Protein AF-A0A529FF41-F1 (afdb_monomer)

pLDDT: mean 91.75, std 8.98, range [59.62, 98.19]

Mean predicted aligned error: 5.89 Å

Nearest PDB structures (foldseek):
  3gsi-assembly1_A  TM=8.296E-01  e=3.561E-06  Arthrobacter globiformis
  1pj6-assembly1_A  TM=8.056E-01  e=3.150E-06  Arthrobacter globiformis
  1y56-assembly1_B  TM=7.761E-01  e=1.606E-06  Pyrococcus horikoshii OT3
  7cyx-assembly1_B  TM=6.910E-01  e=5.468E-06  Bacillus cereus ATCC 14579
  7fgp-assembly1_A  TM=7.193E-01  e=1.091E-02  Aureimonas altamirensis DSM 21988

Structure (mmCIF, N/CA/C/O backbone):
data_AF-A0A529FF41-F1
#
_entry.id   AF-A0A529FF41-F1
#
loop_
_atom_site.group_PDB
_atom_site.id
_atom_site.type_symbol
_atom_site.label_atom_id
_atom_site.label_alt_id
_atom_site.label_comp_id
_atom_site.label_asym_id
_atom_site.label_entity_id
_atom_site.label_seq_id
_atom_site.pdbx_PDB_ins_code
_atom_site.Cartn_x
_atom_site.Cartn_y
_atom_site.Cartn_z
_atom_site.occupancy
_atom_site.B_iso_or_equiv
_atom_site.auth_seq_id
_atom_site.auth_comp_id
_atom_site.auth_asym_id
_atom_site.auth_atom_id
_atom_site.pdbx_PDB_model_num
ATOM 1 N N . ASP A 1 1 ? -2.356 -19.893 2.407 1.00 62.06 1 ASP A N 1
ATOM 2 C CA . ASP A 1 1 ? -2.259 -19.294 1.068 1.00 62.06 1 ASP A CA 1
ATOM 3 C C . ASP A 1 1 ? -3.601 -18.647 0.752 1.00 62.06 1 ASP A C 1
ATOM 5 O O . ASP A 1 1 ? -4.618 -19.239 1.092 1.00 62.06 1 ASP A O 1
ATOM 9 N N . MET A 1 2 ? -3.623 -17.411 0.253 1.00 59.62 2 MET A N 1
ATOM 10 C CA . MET A 1 2 ? -4.853 -16.603 0.112 1.00 59.62 2 MET A CA 1
ATOM 11 C C . MET A 1 2 ? -5.636 -16.901 -1.176 1.00 59.62 2 MET A C 1
ATOM 13 O O . MET A 1 2 ? -6.644 -16.241 -1.429 1.00 59.62 2 MET A O 1
ATOM 17 N N . ASP A 1 3 ? -5.158 -17.861 -1.978 1.00 62.41 3 ASP A N 1
ATOM 18 C CA . ASP A 1 3 ? -5.726 -18.238 -3.281 1.00 62.41 3 ASP A CA 1
ATOM 19 C C . ASP A 1 3 ? -6.005 -17.003 -4.158 1.00 62.41 3 ASP A C 1
ATOM 21 O O . ASP A 1 3 ? -7.070 -16.827 -4.754 1.00 62.41 3 ASP A O 1
ATOM 25 N N . LEU A 1 4 ? -5.049 -16.067 -4.152 1.00 62.50 4 LEU A N 1
ATOM 26 C CA . LEU A 1 4 ? -5.091 -14.904 -5.027 1.00 62.50 4 LEU A CA 1
ATOM 27 C C . LEU A 1 4 ? -4.879 -15.419 -6.458 1.00 62.50 4 LEU A C 1
ATOM 29 O O . LEU A 1 4 ? -3.889 -16.112 -6.701 1.00 62.50 4 LEU A O 1
ATOM 33 N N . PRO A 1 5 ? -5.781 -15.128 -7.410 1.00 59.81 5 PRO A N 1
ATOM 34 C CA . PRO A 1 5 ? -5.636 -15.647 -8.763 1.00 59.81 5 PRO A CA 1
ATOM 35 C C . PRO A 1 5 ? -4.371 -15.118 -9.449 1.00 59.81 5 PRO A C 1
ATOM 37 O O . PRO A 1 5 ? -3.743 -14.156 -9.005 1.00 59.81 5 PRO A O 1
ATOM 40 N N . LYS A 1 6 ? -4.062 -15.691 -10.622 1.00 60.09 6 LYS A N 1
ATOM 41 C CA . LYS A 1 6 ? -2.996 -15.268 -11.561 1.00 60.09 6 LYS A CA 1
ATOM 42 C C . LYS A 1 6 ? -3.063 -13.796 -12.024 1.00 60.09 6 LYS A C 1
ATOM 44 O O . LYS A 1 6 ? -2.294 -13.388 -12.889 1.00 60.09 6 LYS A O 1
ATOM 49 N N . GLU A 1 7 ? -3.998 -13.008 -11.509 1.00 61.50 7 GLU A N 1
ATOM 50 C CA . GLU A 1 7 ? -4.169 -11.589 -11.820 1.00 61.50 7 GLU A CA 1
ATOM 51 C C . GLU A 1 7 ? -3.045 -10.730 -11.234 1.00 61.50 7 GLU A C 1
ATOM 53 O O . GLU A 1 7 ? -2.754 -9.663 -11.777 1.00 61.50 7 GLU A O 1
ATOM 58 N N . THR A 1 8 ? -2.367 -11.212 -10.185 1.00 74.88 8 THR A N 1
ATOM 59 C CA . THR A 1 8 ? -1.113 -10.608 -9.735 1.00 74.88 8 THR A CA 1
ATOM 60 C C . THR A 1 8 ? -0.006 -10.930 -10.734 1.00 74.88 8 THR A C 1
ATOM 62 O O . THR A 1 8 ? 0.380 -12.083 -10.929 1.00 74.88 8 THR A O 1
ATOM 65 N N . ARG A 1 9 ? 0.517 -9.894 -11.382 1.00 84.75 9 ARG A N 1
ATOM 66 C CA . ARG A 1 9 ? 1.625 -9.984 -12.329 1.00 84.75 9 ARG A CA 1
ATOM 67 C C . ARG A 1 9 ? 2.912 -9.576 -11.631 1.00 84.75 9 ARG A C 1
ATOM 69 O O . ARG A 1 9 ? 3.073 -8.419 -11.254 1.00 84.75 9 ARG A O 1
ATOM 76 N N . HIS A 1 10 ? 3.838 -10.522 -11.536 1.00 87.44 10 HIS A N 1
ATOM 77 C CA . HIS A 1 10 ? 5.169 -10.347 -10.948 1.00 87.44 10 HIS A CA 1
ATOM 78 C C . HIS A 1 10 ? 6.233 -10.072 -12.026 1.00 87.44 10 HIS A C 1
ATOM 80 O O . HIS A 1 10 ? 7.297 -10.680 -12.041 1.00 87.44 10 HIS A O 1
ATOM 86 N N . GLN A 1 11 ? 5.916 -9.211 -12.997 1.00 88.75 11 GLN A N 1
ATOM 87 C CA . GLN A 1 11 ? 6.828 -8.873 -14.105 1.00 88.75 11 GLN A CA 1
ATOM 88 C C . GLN A 1 11 ? 7.768 -7.700 -13.768 1.00 88.75 11 GLN A C 1
ATOM 90 O O . GLN A 1 11 ? 8.558 -7.272 -14.615 1.00 88.75 11 GLN A O 1
ATOM 95 N N . GLY A 1 12 ? 7.699 -7.210 -12.527 1.00 91.81 12 GLY A N 1
ATOM 96 C CA . GLY A 1 12 ? 8.456 -6.073 -12.034 1.00 91.81 12 GLY A CA 1
ATOM 97 C C . GLY A 1 12 ? 7.939 -4.722 -12.531 1.00 91.81 12 GLY A C 1
ATOM 98 O O . GLY A 1 12 ? 6.899 -4.623 -13.185 1.00 91.81 12 GLY A O 1
ATOM 99 N N . GLY A 1 13 ? 8.691 -3.673 -12.204 1.00 93.19 13 GLY A N 1
ATOM 100 C CA . GLY A 1 13 ? 8.360 -2.278 -12.476 1.00 93.19 13 GLY A CA 1
ATOM 101 C C . GLY A 1 13 ? 9.531 -1.537 -13.111 1.00 93.19 13 GLY A C 1
ATOM 102 O O . GLY A 1 13 ? 10.681 -1.707 -12.701 1.00 93.19 13 GLY A O 1
ATOM 103 N N . LEU A 1 14 ? 9.237 -0.727 -14.134 1.00 95.12 14 LEU A N 1
ATOM 104 C CA . LEU A 1 14 ? 10.200 0.175 -14.767 1.00 95.12 14 LEU A CA 1
ATOM 105 C C . LEU A 1 14 ? 9.982 1.607 -14.280 1.00 95.12 14 LEU A C 1
ATOM 107 O O . LEU A 1 14 ? 8.913 2.186 -14.471 1.00 95.12 14 LEU A O 1
ATOM 111 N N . TYR A 1 15 ? 11.035 2.202 -13.734 1.00 95.56 15 TYR A N 1
ATOM 112 C CA . TYR A 1 15 ? 11.080 3.611 -13.363 1.00 95.56 15 TYR A CA 1
ATOM 113 C C . TYR A 1 15 ? 11.880 4.364 -14.418 1.00 95.56 15 TYR A C 1
ATOM 115 O O . TYR A 1 15 ? 13.080 4.136 -14.580 1.00 95.56 15 TYR A O 1
ATOM 123 N N . LEU A 1 16 ? 11.206 5.227 -15.174 1.00 97.25 16 LEU A N 1
ATOM 124 C CA . LEU A 1 16 ? 11.768 5.892 -16.347 1.00 97.25 16 LEU A CA 1
ATOM 125 C C . LEU A 1 16 ? 12.213 7.312 -16.008 1.00 97.25 16 LEU A C 1
ATOM 127 O O . LEU A 1 16 ? 11.445 8.090 -15.446 1.00 97.25 16 LEU A O 1
ATOM 131 N N . PHE A 1 17 ? 13.422 7.678 -16.427 1.00 97.81 17 PHE A N 1
ATOM 132 C CA . PHE A 1 17 ? 13.968 9.012 -16.202 1.00 97.81 17 PHE A CA 1
ATOM 133 C C . PHE A 1 17 ? 14.199 9.721 -17.532 1.00 97.81 17 PHE A C 1
ATOM 135 O O . PHE A 1 17 ? 14.788 9.163 -18.461 1.00 97.81 17 PHE A O 1
ATO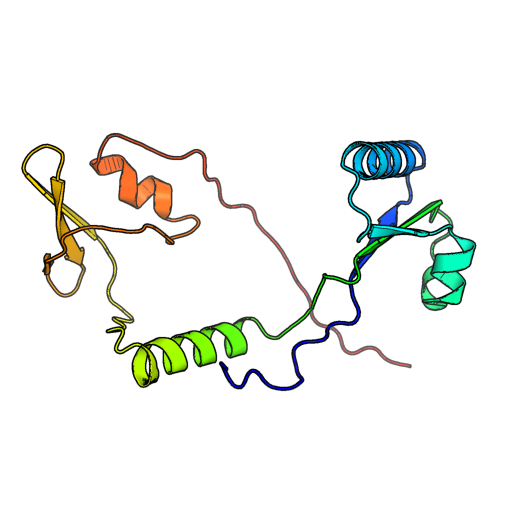M 142 N N . GLN A 1 18 ? 13.748 10.973 -17.618 1.00 97.25 18 GLN A N 1
ATOM 143 C CA . GLN A 1 18 ? 14.051 11.875 -18.737 1.00 97.25 18 GLN A CA 1
ATOM 144 C C . GLN A 1 18 ? 15.073 12.959 -18.363 1.00 97.25 18 GLN A C 1
ATOM 146 O O . GLN A 1 18 ? 15.643 13.606 -19.238 1.00 97.25 18 GLN A O 1
ATOM 151 N N . ASP A 1 19 ? 15.326 13.142 -17.066 1.00 97.44 19 ASP A N 1
ATOM 152 C CA . ASP A 1 19 ? 16.331 14.056 -16.536 1.00 97.44 19 ASP A CA 1
ATOM 153 C C . ASP A 1 19 ? 17.572 13.267 -16.090 1.00 97.44 19 ASP A C 1
ATOM 155 O O . ASP A 1 19 ? 17.485 12.326 -15.294 1.00 97.44 19 ASP A O 1
ATOM 159 N N . ARG A 1 20 ? 18.744 13.639 -16.621 1.00 97.19 20 ARG A N 1
ATOM 160 C CA . ARG A 1 20 ? 20.013 12.947 -16.342 1.00 97.19 20 ARG A CA 1
ATOM 161 C C . ARG A 1 20 ? 20.474 13.140 -14.898 1.00 97.19 20 ARG A C 1
ATOM 163 O O . ARG A 1 20 ? 21.023 12.206 -14.323 1.00 97.19 20 ARG A O 1
ATOM 170 N N . SER A 1 21 ? 20.248 14.313 -14.313 1.00 97.56 21 SER A N 1
ATOM 171 C CA . SER A 1 21 ? 20.635 14.602 -12.931 1.00 97.56 21 SER A CA 1
ATOM 172 C C . SER A 1 21 ? 19.812 13.766 -11.948 1.00 97.56 21 SER A C 1
ATOM 174 O O . SER A 1 21 ? 20.368 13.123 -11.053 1.00 97.56 21 SER A O 1
ATOM 176 N N . GLN A 1 22 ? 18.496 13.681 -12.167 1.00 96.81 22 GLN A N 1
ATOM 177 C CA . GLN A 1 22 ? 17.609 12.834 -11.367 1.00 96.81 22 GLN A CA 1
ATOM 178 C C . GLN A 1 22 ? 17.972 11.355 -11.490 1.00 96.81 22 GLN A C 1
ATOM 180 O O . GLN A 1 22 ? 18.038 10.667 -10.471 1.00 96.81 22 GLN A O 1
ATOM 185 N N . PHE A 1 23 ? 18.244 10.882 -12.711 1.00 97.25 23 PHE A N 1
ATOM 186 C CA . PHE A 1 23 ? 18.678 9.506 -12.947 1.00 97.25 23 PHE A CA 1
ATOM 187 C C . PHE A 1 23 ? 19.956 9.180 -12.167 1.00 97.25 23 PHE A C 1
ATOM 189 O O . PHE A 1 23 ? 19.967 8.244 -11.372 1.00 97.25 23 PHE A O 1
ATOM 196 N N . ASN A 1 24 ? 21.000 10.001 -12.316 1.00 96.00 24 ASN A N 1
ATOM 197 C CA . ASN A 1 24 ? 22.274 9.802 -11.623 1.00 96.00 24 ASN A CA 1
ATOM 198 C C . ASN A 1 24 ? 22.107 9.831 -10.094 1.00 96.00 24 ASN A C 1
ATOM 200 O O . ASN A 1 24 ? 22.716 9.032 -9.388 1.00 96.00 24 ASN A O 1
ATOM 204 N N . THR A 1 25 ? 21.246 10.717 -9.581 1.00 95.50 25 THR A N 1
ATOM 205 C CA . THR A 1 25 ? 20.949 10.811 -8.144 1.00 95.50 25 THR A CA 1
ATOM 206 C C . THR A 1 25 ? 20.307 9.527 -7.612 1.00 95.50 25 THR A C 1
ATOM 208 O O . THR A 1 25 ? 20.690 9.046 -6.545 1.00 95.50 25 THR A O 1
ATOM 211 N N . HIS A 1 26 ? 19.356 8.945 -8.350 1.00 93.56 26 HIS A N 1
ATOM 212 C CA . HIS A 1 26 ? 18.698 7.700 -7.945 1.00 93.56 26 HIS A CA 1
ATOM 213 C C . HIS A 1 26 ? 19.640 6.497 -8.036 1.00 93.56 26 HIS A C 1
ATOM 215 O O . HIS A 1 26 ? 19.665 5.690 -7.108 1.00 93.56 26 HIS A O 1
ATOM 221 N N . VAL A 1 27 ? 20.462 6.412 -9.087 1.00 93.75 27 VAL A N 1
ATOM 222 C CA . VAL A 1 27 ? 21.495 5.370 -9.220 1.00 93.75 27 VAL A CA 1
ATOM 223 C C . VAL A 1 27 ? 22.452 5.409 -8.026 1.00 93.75 27 VAL A C 1
ATOM 225 O O . VAL A 1 27 ? 22.582 4.418 -7.312 1.00 93.75 27 VAL A O 1
ATOM 228 N N . ALA A 1 28 ? 23.010 6.581 -7.714 1.00 92.50 28 ALA A N 1
ATOM 229 C CA . ALA A 1 28 ? 23.904 6.745 -6.568 1.00 92.50 28 ALA A CA 1
ATOM 230 C C . ALA A 1 28 ? 23.212 6.469 -5.218 1.00 92.50 28 ALA A C 1
ATOM 232 O O . ALA A 1 28 ? 23.863 6.132 -4.227 1.00 92.50 28 ALA A O 1
ATOM 233 N N . SER A 1 29 ? 21.891 6.648 -5.124 1.00 89.88 29 SER A N 1
ATOM 234 C CA . SER A 1 29 ? 21.121 6.268 -3.934 1.00 89.88 29 SER A CA 1
ATOM 235 C C . SER A 1 29 ? 21.035 4.751 -3.776 1.00 89.88 29 SER A C 1
ATOM 237 O O . SER A 1 29 ? 21.237 4.245 -2.675 1.00 89.88 29 SER A O 1
ATOM 239 N N . I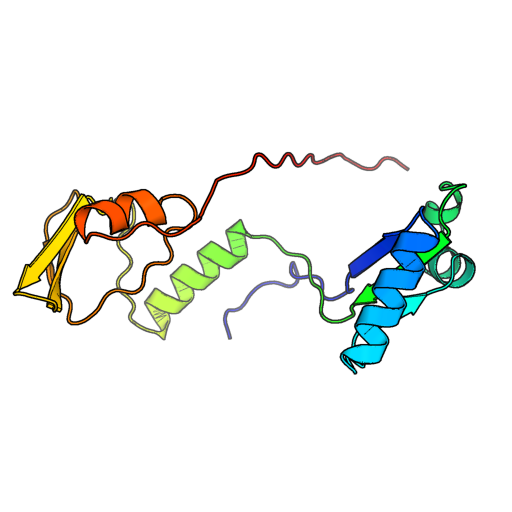LE A 1 30 ? 20.765 4.028 -4.863 1.00 88.12 30 ILE A N 1
ATOM 240 C CA . ILE A 1 30 ? 20.641 2.564 -4.863 1.00 88.12 30 ILE A CA 1
ATOM 241 C C . ILE A 1 30 ? 21.983 1.902 -4.557 1.00 88.12 30 ILE A C 1
ATOM 243 O O . ILE A 1 30 ? 22.044 1.026 -3.694 1.00 88.12 30 ILE A O 1
ATOM 247 N N . GLU A 1 31 ? 23.058 2.366 -5.197 1.00 84.94 31 GLU A N 1
ATOM 248 C CA . GLU A 1 31 ? 24.415 1.854 -4.973 1.00 84.94 31 GLU A CA 1
ATOM 249 C C . GLU A 1 31 ? 24.841 2.013 -3.508 1.00 84.94 31 GLU A C 1
ATOM 251 O O . GLU A 1 31 ? 25.377 1.081 -2.912 1.00 84.94 31 GLU A O 1
ATOM 256 N N . ARG A 1 32 ? 24.525 3.158 -2.882 1.00 84.31 32 ARG A N 1
ATOM 257 C CA . ARG A 1 32 ? 24.802 3.395 -1.454 1.00 84.31 32 ARG A CA 1
ATOM 258 C C . ARG A 1 32 ? 23.986 2.510 -0.519 1.00 84.31 32 ARG A C 1
ATOM 260 O O . ARG A 1 32 ? 24.471 2.167 0.553 1.00 84.31 32 ARG A O 1
ATOM 267 N N . GLN A 1 33 ? 22.749 2.182 -0.885 1.00 77.69 33 GLN A N 1
ATOM 268 C CA . GLN A 1 33 ? 21.874 1.336 -0.069 1.00 77.69 33 GLN A CA 1
ATOM 269 C C . GLN A 1 33 ? 22.184 -0.162 -0.217 1.00 77.69 33 GLN A C 1
ATOM 271 O O . GLN A 1 33 ? 21.630 -0.962 0.532 1.00 77.69 33 GLN A O 1
ATOM 276 N N . GLY A 1 34 ? 23.057 -0.554 -1.157 1.00 64.38 34 GLY A N 1
ATOM 277 C CA . GLY A 1 34 ? 23.428 -1.953 -1.383 1.00 64.38 34 GLY A CA 1
ATOM 278 C C . GLY A 1 34 ? 22.261 -2.825 -1.851 1.00 64.38 34 GLY A C 1
ATOM 279 O O . GLY A 1 34 ? 22.284 -4.042 -1.671 1.00 64.38 34 GLY A O 1
ATOM 280 N N . ASN A 1 35 ? 21.213 -2.217 -2.416 1.00 60.09 35 ASN A N 1
ATOM 281 C CA . ASN A 1 35 ? 19.990 -2.929 -2.757 1.00 60.09 35 ASN A CA 1
ATOM 282 C C . ASN A 1 35 ? 20.173 -3.703 -4.073 1.00 60.09 35 ASN A C 1
ATOM 284 O O . ASN A 1 35 ? 19.789 -3.231 -5.140 1.00 60.09 35 ASN A O 1
ATOM 288 N N . GLY A 1 36 ? 20.754 -4.904 -3.9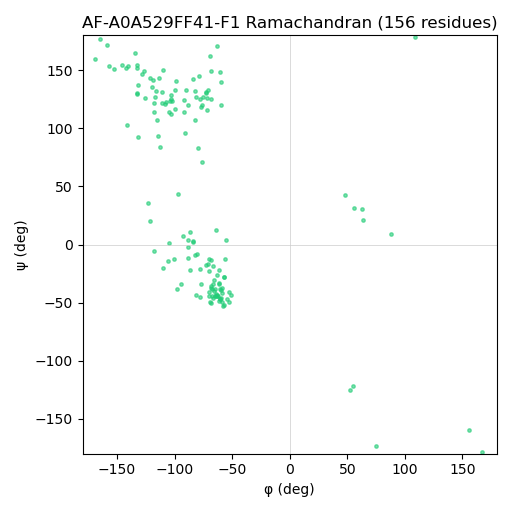93 1.00 60.03 36 GLY A N 1
ATOM 289 C CA . GLY A 1 36 ? 21.016 -5.802 -5.130 1.00 60.03 36 GLY A CA 1
ATOM 290 C C . GLY A 1 36 ? 19.772 -6.340 -5.854 1.00 60.03 36 GLY A C 1
ATOM 291 O O . GLY A 1 36 ? 19.885 -7.278 -6.634 1.00 60.03 36 GLY A O 1
ATOM 292 N N . SER A 1 37 ? 18.589 -5.780 -5.586 1.00 79.94 37 SER A N 1
ATOM 293 C CA . SER A 1 37 ? 17.321 -6.149 -6.221 1.00 79.94 37 SER A CA 1
ATOM 294 C C . SER A 1 37 ? 16.878 -5.192 -7.335 1.00 79.94 37 SER A C 1
ATOM 296 O O . SER A 1 37 ? 15.964 -5.536 -8.086 1.00 79.94 37 SER A O 1
ATOM 298 N N . ILE A 1 38 ? 17.510 -4.015 -7.458 1.00 91.88 38 ILE A N 1
ATOM 299 C CA . ILE A 1 38 ? 17.175 -3.017 -8.483 1.00 91.88 38 ILE A CA 1
ATOM 300 C C . ILE A 1 38 ? 18.279 -2.964 -9.541 1.00 91.88 38 ILE A C 1
ATOM 302 O O . ILE A 1 38 ? 19.430 -2.648 -9.246 1.00 91.88 38 ILE A O 1
ATOM 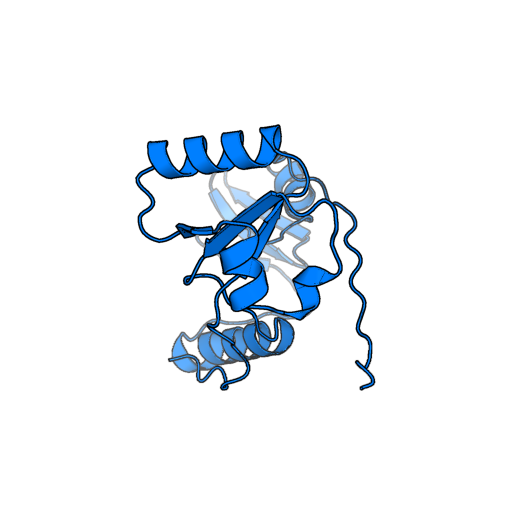306 N N . GLU A 1 39 ? 17.911 -3.230 -10.789 1.00 93.25 39 GLU A N 1
ATOM 307 C CA . GLU A 1 39 ? 18.806 -3.182 -11.942 1.00 93.25 39 GLU A CA 1
ATOM 308 C C . GLU A 1 39 ? 18.803 -1.784 -12.576 1.00 93.25 39 GLU A C 1
ATOM 310 O O . GLU A 1 39 ? 17.748 -1.197 -12.830 1.00 93.25 39 GLU A O 1
ATOM 315 N N . VAL A 1 40 ? 19.990 -1.246 -12.862 1.00 95.38 40 VAL A N 1
ATOM 316 C CA . VAL A 1 40 ? 20.148 0.026 -13.579 1.00 95.38 40 VAL A CA 1
ATOM 317 C C . VAL A 1 40 ? 20.191 -0.246 -15.079 1.00 95.38 40 VAL A C 1
ATOM 319 O O . VAL A 1 40 ? 21.085 -0.928 -15.573 1.00 95.38 40 VAL A O 1
ATOM 322 N N . LEU A 1 41 ? 19.250 0.332 -15.823 1.00 96.75 41 LEU A N 1
ATOM 323 C CA . LEU A 1 41 ? 19.106 0.123 -17.259 1.00 96.75 41 LEU A CA 1
ATOM 324 C C . LEU A 1 41 ? 19.470 1.379 -18.051 1.00 96.75 41 LEU A C 1
ATOM 326 O O . LEU A 1 41 ? 18.976 2.485 -17.805 1.00 96.75 41 LEU A O 1
ATOM 330 N N . SER A 1 42 ? 20.305 1.194 -19.073 1.00 97.31 42 SER A N 1
ATOM 331 C CA . SER A 1 42 ? 20.538 2.221 -20.089 1.00 97.31 42 SER A CA 1
ATOM 332 C C . SER A 1 42 ? 19.289 2.421 -20.956 1.00 97.31 42 SER A C 1
ATOM 334 O O . SER A 1 42 ? 18.424 1.548 -21.041 1.00 97.31 42 SER A O 1
ATOM 336 N N . ARG A 1 43 ? 19.213 3.547 -21.679 1.00 97.25 43 ARG A N 1
ATOM 337 C CA . ARG A 1 43 ? 18.162 3.774 -22.690 1.00 97.25 43 ARG A CA 1
ATOM 338 C C . ARG A 1 43 ? 18.058 2.607 -23.681 1.00 97.25 43 ARG A C 1
ATOM 340 O O . ARG A 1 43 ? 16.954 2.186 -24.006 1.00 97.25 43 ARG A O 1
ATOM 347 N N . GLY A 1 44 ? 19.195 2.096 -24.158 1.00 97.69 44 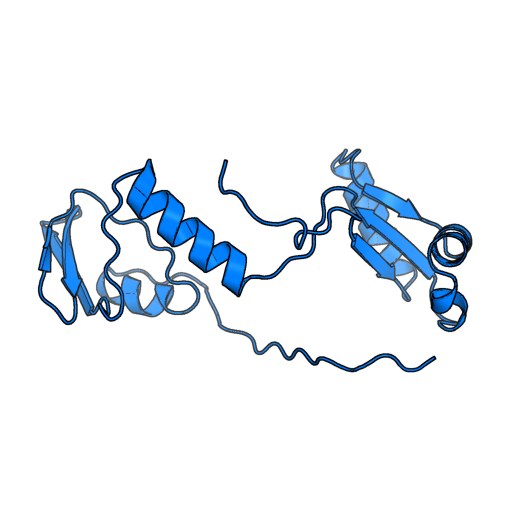GLY A N 1
ATOM 348 C CA . GLY A 1 44 ? 19.227 0.983 -25.109 1.00 97.69 44 GLY A CA 1
ATOM 349 C C . GLY A 1 44 ? 18.637 -0.297 -24.517 1.00 97.69 44 GLY A C 1
ATOM 350 O O . GLY A 1 44 ? 17.803 -0.929 -25.156 1.00 97.69 44 GLY A O 1
ATOM 351 N N . ALA A 1 45 ? 18.999 -0.628 -23.274 1.00 97.50 45 ALA A N 1
ATOM 352 C CA . ALA A 1 45 ? 18.461 -1.795 -22.575 1.00 97.50 45 ALA A CA 1
ATOM 353 C C . ALA A 1 45 ? 16.950 -1.669 -22.308 1.00 97.50 45 ALA A C 1
ATOM 355 O O . ALA A 1 45 ? 16.211 -2.634 -22.484 1.00 97.50 45 ALA A O 1
ATOM 356 N N . LEU A 1 46 ? 16.474 -0.467 -21.962 1.00 97.56 46 LEU A N 1
ATOM 357 C CA . LEU A 1 46 ? 15.042 -0.194 -21.821 1.00 97.56 46 LEU A CA 1
ATOM 358 C C . LEU A 1 46 ? 14.277 -0.415 -23.128 1.00 97.56 46 LEU A C 1
ATOM 360 O O . LEU A 1 46 ? 13.243 -1.068 -23.107 1.00 97.56 46 LEU A O 1
ATOM 364 N N . ILE A 1 47 ? 14.780 0.098 -24.255 1.00 97.25 47 ILE A N 1
ATOM 365 C CA . ILE A 1 47 ? 14.125 -0.055 -25.565 1.00 97.25 47 ILE A CA 1
ATOM 366 C C . ILE A 1 47 ? 14.167 -1.510 -26.038 1.00 97.25 47 ILE A C 1
ATOM 368 O O . ILE A 1 47 ? 13.197 -1.993 -26.609 1.00 97.25 47 ILE A O 1
ATOM 372 N N . ALA A 1 48 ? 15.267 -2.225 -25.787 1.00 97.00 48 ALA A N 1
ATOM 373 C CA . ALA A 1 48 ? 15.355 -3.649 -26.101 1.00 97.00 48 ALA A CA 1
ATOM 374 C C . ALA A 1 48 ? 14.312 -4.471 -25.326 1.00 97.00 48 ALA A C 1
ATOM 376 O O . ALA A 1 48 ? 13.806 -5.465 -25.839 1.00 97.00 48 ALA A O 1
ATOM 377 N N . ARG A 1 49 ? 13.984 -4.044 -24.102 1.00 94.56 49 ARG A N 1
ATOM 378 C CA . ARG A 1 49 ? 12.976 -4.686 -23.261 1.00 94.56 49 ARG A CA 1
ATOM 379 C C . ARG A 1 49 ? 11.544 -4.273 -23.604 1.00 94.56 49 ARG A C 1
ATOM 381 O O . ARG A 1 49 ? 10.666 -5.126 -23.619 1.00 94.56 49 ARG A O 1
ATOM 388 N N . GLU A 1 50 ? 11.314 -2.986 -23.840 1.00 94.94 50 GLU A N 1
ATOM 389 C CA . GLU A 1 50 ? 10.019 -2.412 -24.206 1.00 94.94 50 GLU A CA 1
ATOM 390 C C . GLU A 1 50 ? 10.192 -1.486 -25.425 1.00 94.94 50 GLU A C 1
ATOM 392 O O . GLU A 1 50 ? 10.504 -0.295 -25.270 1.00 94.94 50 GLU A O 1
ATOM 397 N N . PRO A 1 51 ? 10.012 -2.013 -26.653 1.00 95.56 51 PRO A N 1
ATOM 398 C CA . PRO A 1 51 ? 10.224 -1.264 -27.891 1.00 95.56 51 PRO A CA 1
ATOM 399 C C . PRO A 1 51 ? 9.381 0.009 -28.006 1.00 95.56 51 PRO A C 1
ATOM 401 O O . PRO A 1 51 ? 9.827 0.981 -28.629 1.00 95.56 51 PRO A O 1
ATOM 404 N N . ALA A 1 52 ? 8.204 0.060 -27.367 1.00 93.69 52 ALA A N 1
ATOM 405 C CA . ALA A 1 52 ? 7.354 1.248 -27.372 1.00 93.69 52 ALA A CA 1
ATOM 406 C C . ALA A 1 52 ? 8.039 2.468 -26.726 1.00 93.69 52 ALA A C 1
ATOM 408 O O . ALA A 1 52 ? 7.716 3.603 -27.066 1.00 93.69 52 ALA A O 1
ATOM 409 N N . LEU A 1 53 ? 9.047 2.274 -25.863 1.00 96.38 53 LEU A N 1
ATOM 410 C CA . LEU A 1 53 ? 9.814 3.372 -25.256 1.00 96.38 53 LEU A CA 1
ATOM 411 C C . LEU A 1 53 ? 10.699 4.135 -26.249 1.00 96.38 53 LEU A C 1
ATOM 413 O O . LEU A 1 53 ? 11.177 5.228 -25.930 1.00 96.38 53 LEU A O 1
ATOM 417 N N . SER A 1 54 ? 10.912 3.602 -27.456 1.00 96.31 54 SER A N 1
ATOM 418 C CA . SER A 1 54 ? 11.672 4.278 -28.514 1.00 96.31 54 SER A CA 1
ATOM 419 C C . SER A 1 54 ? 11.092 5.651 -28.882 1.00 96.31 54 SER A C 1
ATOM 421 O O . SER A 1 54 ? 11.858 6.555 -29.225 1.00 96.31 54 SER A O 1
ATOM 423 N N . ILE A 1 55 ? 9.778 5.845 -28.702 1.00 96.19 55 ILE A N 1
ATOM 424 C CA . ILE A 1 55 ? 9.069 7.103 -28.981 1.00 96.19 55 ILE A CA 1
ATOM 425 C C . ILE A 1 55 ? 9.408 8.233 -28.003 1.00 96.19 55 ILE A C 1
ATOM 427 O O . ILE A 1 55 ? 9.026 9.373 -28.245 1.00 96.19 55 ILE A O 1
ATOM 431 N N . LEU A 1 56 ? 10.079 7.946 -26.881 1.00 95.62 56 LEU A N 1
ATOM 432 C CA . LEU A 1 56 ? 10.418 8.941 -25.863 1.00 95.62 56 LEU A CA 1
ATOM 433 C C . LEU A 1 56 ? 11.799 9.548 -26.163 1.00 95.62 56 LEU A C 1
ATOM 435 O O . LEU A 1 56 ? 12.818 8.983 -25.751 1.00 95.62 56 LEU A O 1
ATOM 439 N N . PRO A 1 57 ? 11.912 10.711 -26.834 1.00 94.38 57 PRO A N 1
ATOM 440 C CA . PRO A 1 57 ? 13.209 11.251 -27.255 1.00 94.38 57 PRO A CA 1
ATOM 441 C C . PRO A 1 57 ? 14.099 11.642 -26.071 1.00 94.38 57 PRO A C 1
ATOM 443 O O . PRO A 1 57 ? 15.316 11.520 -26.144 1.00 94.38 57 PRO A O 1
ATOM 446 N N . LYS A 1 58 ? 13.497 12.051 -24.949 1.00 96.81 58 LYS A N 1
ATOM 447 C CA . LYS A 1 58 ? 14.218 12.485 -23.746 1.00 96.81 58 LYS A CA 1
ATOM 448 C C . LYS A 1 58 ? 14.560 11.349 -22.782 1.00 96.81 58 LYS A C 1
ATOM 450 O O . LYS A 1 58 ? 15.177 11.615 -21.763 1.00 96.81 58 LYS A O 1
ATOM 455 N N . LEU A 1 59 ? 14.169 10.099 -23.055 1.00 97.88 59 LEU A N 1
ATOM 456 C CA . LEU A 1 59 ? 14.482 8.977 -22.164 1.00 97.88 59 LEU A CA 1
ATOM 457 C C . LEU A 1 59 ? 16.005 8.807 -22.009 1.00 97.88 59 LEU A C 1
ATOM 459 O O . LEU A 1 59 ? 16.731 8.589 -22.980 1.00 97.88 59 LEU A O 1
ATOM 463 N N . VAL A 1 60 ? 16.470 8.913 -20.771 1.00 97.56 60 VAL A N 1
ATOM 464 C CA . VAL A 1 60 ? 17.883 8.966 -20.370 1.00 97.56 60 VAL A CA 1
ATOM 465 C C . VAL A 1 60 ? 18.378 7.593 -19.907 1.00 97.56 60 VAL A C 1
ATOM 467 O O . VAL A 1 60 ? 19.523 7.224 -20.193 1.00 97.56 60 VAL A O 1
ATOM 470 N N . GLY A 1 61 ? 17.521 6.862 -19.196 1.00 97.50 61 GLY A N 1
ATOM 471 C CA . GLY A 1 61 ? 17.798 5.598 -18.520 1.00 97.50 61 GLY A CA 1
ATOM 472 C C . GLY A 1 61 ? 16.657 5.247 -17.564 1.00 97.50 61 GLY A C 1
ATOM 473 O O . GLY A 1 61 ? 15.659 5.973 -17.486 1.00 97.50 61 GLY A O 1
ATOM 474 N N . GLY A 1 62 ? 16.787 4.129 -16.861 1.00 97.00 62 GLY A N 1
ATOM 475 C CA . GLY A 1 62 ? 15.747 3.641 -15.967 1.00 97.00 62 GLY A CA 1
ATOM 476 C C . GLY A 1 62 ? 16.253 2.690 -14.907 1.00 97.00 62 GLY A C 1
ATOM 477 O O . GLY A 1 62 ? 17.406 2.267 -14.923 1.00 97.00 62 GLY A O 1
ATOM 478 N N . LEU A 1 63 ? 15.358 2.369 -13.987 1.00 95.56 63 LEU A N 1
ATOM 479 C CA . LEU A 1 63 ? 15.571 1.362 -12.962 1.00 95.56 63 LEU A CA 1
ATOM 480 C C . LEU A 1 63 ? 14.532 0.269 -13.137 1.00 95.56 63 LEU A C 1
ATOM 482 O O . LEU A 1 63 ? 13.373 0.563 -13.437 1.00 95.56 63 LEU A O 1
ATOM 486 N N . PHE A 1 64 ? 14.943 -0.972 -12.929 1.00 95.00 64 PHE A N 1
ATOM 487 C CA . PHE A 1 64 ? 14.053 -2.114 -12.933 1.00 95.00 64 PHE A CA 1
ATOM 488 C C . PHE A 1 64 ? 14.043 -2.798 -11.570 1.00 95.00 64 PHE A C 1
ATOM 490 O O . PHE A 1 64 ? 15.078 -3.257 -11.097 1.00 95.00 64 PHE A O 1
ATOM 497 N N . SER A 1 65 ? 12.864 -2.890 -10.959 1.00 93.12 65 SER A N 1
ATOM 498 C CA . SER A 1 65 ? 12.632 -3.672 -9.743 1.00 93.12 65 SER A CA 1
ATOM 499 C C . SER A 1 65 ? 11.891 -4.951 -10.113 1.00 93.12 65 SER A C 1
ATOM 501 O O . SER A 1 65 ? 10.740 -4.898 -10.545 1.00 93.12 65 SER A O 1
ATOM 503 N N . ALA A 1 66 ? 12.530 -6.110 -9.937 1.00 91.12 66 ALA A N 1
ATOM 504 C CA . ALA A 1 66 ? 11.877 -7.407 -10.141 1.00 91.12 66 ALA A CA 1
ATOM 505 C C . ALA A 1 66 ? 10.868 -7.748 -9.028 1.00 91.12 66 ALA A C 1
ATOM 507 O O . ALA A 1 66 ? 10.020 -8.618 -9.213 1.00 91.12 66 ALA A O 1
ATOM 508 N N . ALA A 1 67 ? 10.964 -7.070 -7.880 1.00 89.38 67 ALA A N 1
ATOM 509 C CA . ALA A 1 67 ? 10.084 -7.278 -6.734 1.00 89.38 67 ALA A CA 1
ATOM 510 C C . ALA A 1 67 ? 8.711 -6.611 -6.907 1.00 89.38 67 ALA A C 1
ATOM 512 O O . ALA A 1 67 ? 7.744 -7.007 -6.253 1.00 89.38 67 ALA A O 1
ATOM 513 N N . ASP A 1 68 ? 8.607 -5.611 -7.784 1.00 91.25 68 ASP A N 1
ATOM 514 C CA . ASP A 1 68 ? 7.347 -4.909 -8.001 1.00 91.25 68 ASP A CA 1
ATOM 515 C C . ASP A 1 68 ? 6.317 -5.816 -8.670 1.00 91.25 68 ASP A C 1
ATOM 517 O O . ASP A 1 68 ? 6.623 -6.734 -9.436 1.00 91.25 68 ASP A O 1
ATOM 521 N N . SER A 1 69 ? 5.050 -5.563 -8.364 1.00 89.69 69 SER A N 1
ATOM 522 C CA . SER A 1 69 ? 3.937 -6.352 -8.873 1.00 89.69 69 SER A CA 1
ATOM 523 C C . SER A 1 69 ? 2.723 -5.471 -9.108 1.00 89.69 69 SER A C 1
ATOM 525 O O . SER A 1 69 ? 2.546 -4.439 -8.462 1.00 89.69 69 SER A O 1
ATOM 527 N N . VAL A 1 70 ? 1.866 -5.905 -10.023 1.00 89.19 70 VAL A N 1
ATOM 528 C CA . VAL A 1 70 ? 0.583 -5.259 -10.313 1.00 89.19 70 VAL A CA 1
ATOM 529 C C . VAL A 1 70 ? -0.523 -6.275 -10.079 1.00 89.19 70 VAL A C 1
ATOM 531 O O . VAL A 1 70 ? -0.341 -7.449 -10.382 1.00 89.19 70 VAL A O 1
ATOM 534 N N . GLY A 1 71 ? -1.671 -5.845 -9.562 1.00 88.62 71 GLY A N 1
ATOM 535 C CA . GLY A 1 71 ? -2.819 -6.723 -9.354 1.00 88.62 71 GLY A CA 1
ATOM 536 C C . GLY A 1 71 ? -4.110 -5.948 -9.114 1.00 88.62 71 GLY A C 1
ATOM 537 O O . GLY A 1 71 ? -4.114 -4.717 -9.055 1.00 88.62 71 GLY A O 1
ATOM 538 N N . ASP A 1 72 ? -5.211 -6.681 -8.973 1.00 88.81 72 ASP A N 1
ATOM 539 C CA . ASP A 1 72 ? -6.519 -6.113 -8.655 1.00 88.81 72 ASP A CA 1
ATOM 540 C C . ASP A 1 72 ? -6.648 -5.867 -7.140 1.00 88.81 72 ASP A C 1
ATOM 542 O O . ASP A 1 72 ? -6.813 -6.790 -6.335 1.00 88.81 72 ASP A O 1
ATOM 546 N N . CYS A 1 73 ? -6.602 -4.592 -6.740 1.00 89.50 73 CYS A N 1
ATOM 547 C CA . CYS A 1 73 ? -6.721 -4.185 -5.339 1.00 89.50 73 CYS A CA 1
ATOM 548 C C . CYS A 1 73 ? -8.067 -4.575 -4.706 1.00 89.50 73 CYS A C 1
ATOM 550 O O . CYS A 1 73 ? -8.122 -4.870 -3.506 1.00 89.50 73 CYS A O 1
ATOM 552 N N . ARG A 1 74 ? -9.162 -4.569 -5.480 1.00 91.06 74 ARG A N 1
ATOM 553 C CA . ARG A 1 74 ? -10.497 -4.940 -4.995 1.00 91.06 74 ARG A CA 1
ATOM 554 C C . ARG A 1 74 ? -10.521 -6.427 -4.684 1.00 91.06 74 ARG A C 1
ATOM 556 O O . ARG A 1 74 ? -10.928 -6.798 -3.581 1.00 91.06 74 ARG A O 1
ATOM 563 N N . LEU A 1 75 ? -10.075 -7.259 -5.621 1.00 89.25 75 LEU A N 1
ATOM 564 C CA . LEU A 1 75 ? -10.072 -8.700 -5.418 1.00 89.25 75 LEU A CA 1
ATOM 565 C C . LEU A 1 75 ? -9.136 -9.095 -4.278 1.00 89.25 75 LEU A C 1
ATOM 567 O O . LEU A 1 75 ? -9.545 -9.854 -3.398 1.00 89.25 75 LEU A O 1
ATOM 571 N N . PHE A 1 76 ? -7.930 -8.521 -4.235 1.00 89.81 76 PHE A N 1
ATOM 572 C CA . PHE A 1 76 ? -6.989 -8.725 -3.136 1.00 89.81 76 PHE A CA 1
ATOM 573 C C . PHE A 1 76 ? -7.641 -8.440 -1.777 1.00 89.81 76 PHE A C 1
ATOM 575 O O . PHE A 1 76 ? -7.611 -9.280 -0.876 1.00 89.81 76 PHE A O 1
ATOM 582 N N . SER A 1 77 ? -8.304 -7.290 -1.639 1.00 92.69 77 SER A N 1
ATOM 583 C CA . SER A 1 77 ? -8.957 -6.890 -0.387 1.00 92.69 77 SER A CA 1
ATOM 584 C C . SER A 1 77 ? -10.098 -7.837 0.006 1.00 92.69 77 SER A C 1
ATOM 586 O O . SER A 1 77 ? -10.207 -8.230 1.167 1.00 92.69 77 SER A O 1
ATOM 588 N N . GLN A 1 78 ? -10.930 -8.252 -0.955 1.00 92.88 78 GLN A N 1
ATOM 589 C CA . GLN A 1 78 ? -12.041 -9.182 -0.714 1.00 92.88 78 GLN A CA 1
ATOM 590 C C . GLN A 1 78 ? -11.553 -10.569 -0.285 1.00 92.88 78 GLN A C 1
ATOM 592 O O . GLN A 1 78 ? -12.077 -11.140 0.672 1.00 92.88 78 GLN A O 1
ATOM 597 N N . ARG A 1 79 ? -10.523 -11.096 -0.956 1.00 91.12 79 ARG A N 1
ATOM 598 C CA . ARG A 1 79 ? -9.913 -12.390 -0.620 1.00 91.12 79 ARG A CA 1
ATOM 599 C C . ARG A 1 79 ? -9.226 -12.346 0.738 1.00 91.12 79 ARG A C 1
ATOM 601 O O . ARG A 1 79 ? -9.393 -13.271 1.526 1.00 91.12 79 ARG A O 1
ATOM 608 N N . THR A 1 80 ? -8.546 -11.244 1.050 1.00 92.19 80 THR A N 1
ATOM 609 C CA . THR A 1 80 ? -7.946 -11.018 2.372 1.00 92.19 80 THR A CA 1
ATOM 610 C C . THR A 1 80 ? -8.998 -11.055 3.472 1.00 92.19 80 THR A C 1
ATOM 612 O O . THR A 1 80 ? -8.839 -11.777 4.452 1.00 92.19 80 THR A O 1
ATOM 615 N N . ALA A 1 81 ? -10.101 -10.323 3.300 1.00 94.56 81 ALA A N 1
ATOM 616 C CA . ALA A 1 81 ? -11.201 -10.313 4.257 1.00 94.56 81 ALA A CA 1
ATOM 617 C C . ALA A 1 81 ? -11.803 -11.716 4.453 1.00 94.56 81 ALA A C 1
ATOM 619 O O . ALA A 1 81 ? -11.985 -12.158 5.589 1.00 94.56 81 ALA A O 1
ATOM 620 N N . ALA A 1 82 ? -12.058 -12.441 3.360 1.00 92.75 82 ALA A N 1
ATOM 621 C CA . ALA A 1 82 ? -12.567 -13.809 3.421 1.00 92.75 82 ALA A CA 1
ATOM 622 C C . ALA A 1 82 ? -11.602 -14.748 4.164 1.00 92.75 82 ALA A C 1
ATOM 624 O O . ALA A 1 82 ? -12.025 -15.466 5.068 1.00 92.75 82 ALA A O 1
ATOM 625 N N . TYR A 1 83 ? -10.306 -14.691 3.844 1.00 93.44 83 TYR A N 1
ATOM 626 C CA . TYR A 1 83 ? -9.275 -15.502 4.490 1.00 93.44 83 TYR A CA 1
ATOM 627 C C . TYR A 1 83 ? -9.172 -15.213 5.993 1.00 93.44 83 TYR A C 1
ATOM 629 O O . TYR A 1 83 ? -9.209 -16.137 6.803 1.00 93.44 83 TYR A O 1
ATOM 637 N N . LEU A 1 84 ? -9.107 -13.937 6.387 1.00 95.12 84 LEU A N 1
ATOM 638 C CA . LEU A 1 84 ? -9.032 -13.551 7.798 1.00 95.12 84 LEU A CA 1
ATOM 639 C C . LEU A 1 84 ? -10.252 -14.038 8.588 1.00 95.12 84 LEU A C 1
ATOM 641 O O . LEU A 1 84 ? -10.113 -14.506 9.718 1.00 95.12 84 LEU A O 1
ATOM 645 N N . ASN A 1 85 ? -11.443 -13.968 7.993 1.00 94.62 85 ASN A N 1
ATOM 646 C CA . ASN A 1 85 ? -12.658 -14.442 8.639 1.00 94.62 85 ASN A CA 1
ATOM 647 C C . ASN A 1 85 ? -12.688 -15.974 8.773 1.00 94.62 85 ASN A C 1
ATOM 649 O O . ASN A 1 85 ? -12.911 -16.488 9.867 1.00 94.62 85 ASN A O 1
ATOM 653 N N . GLN A 1 86 ? -12.418 -16.697 7.684 1.00 92.62 86 GLN A N 1
ATOM 654 C CA . GLN A 1 86 ? -12.569 -18.154 7.619 1.00 92.62 86 GLN A CA 1
ATOM 655 C C . GLN A 1 86 ? -11.412 -18.904 8.289 1.00 92.62 86 GLN A C 1
ATOM 657 O O . GLN A 1 86 ? -11.641 -19.842 9.049 1.00 92.62 86 GLN A O 1
ATOM 662 N N . ALA A 1 87 ? -10.171 -18.494 8.020 1.00 92.88 87 ALA A N 1
ATOM 663 C CA . ALA A 1 87 ? -8.972 -19.196 8.474 1.00 92.88 87 ALA A CA 1
ATOM 664 C C . ALA A 1 87 ? -8.418 -18.631 9.789 1.00 92.88 87 ALA A C 1
ATOM 666 O O . ALA A 1 87 ? -7.895 -19.383 10.610 1.00 92.88 87 ALA A O 1
ATOM 667 N N . CYS A 1 88 ? -8.545 -17.319 10.014 1.00 93.25 88 CYS A N 1
ATOM 668 C CA . CYS A 1 88 ? -7.968 -16.651 11.187 1.00 93.25 88 CYS A CA 1
ATOM 669 C C . CYS A 1 88 ? -9.002 -16.285 12.263 1.00 93.25 88 CYS A C 1
ATOM 671 O O . CYS A 1 88 ? -8.623 -15.720 13.287 1.00 93.25 88 CYS A O 1
ATOM 673 N N . LYS A 1 89 ? -10.288 -16.613 12.058 1.00 93.81 89 LYS A N 1
ATOM 674 C CA . LYS A 1 89 ? -11.398 -16.328 12.988 1.00 93.81 89 LYS A CA 1
ATOM 675 C C . LYS A 1 89 ? -11.524 -14.843 13.356 1.00 93.81 89 LYS A C 1
ATOM 677 O O . LYS A 1 89 ? -11.939 -14.500 14.461 1.00 93.81 89 LYS A O 1
ATOM 682 N N . VAL A 1 90 ? -11.167 -13.952 12.432 1.00 96.75 90 VAL A N 1
ATOM 683 C CA . VAL A 1 90 ? -11.317 -12.505 12.616 1.00 96.75 90 VAL A CA 1
ATOM 684 C C . VAL A 1 90 ? -12.775 -12.101 12.391 1.00 96.75 90 VAL A C 1
ATOM 686 O O . VAL A 1 90 ? -13.351 -12.346 11.326 1.00 96.75 90 VAL A O 1
ATOM 689 N N . SER A 1 91 ? -13.365 -11.422 13.374 1.00 96.06 91 SER A N 1
ATOM 690 C CA . SER A 1 91 ? -14.680 -10.790 13.238 1.00 96.06 91 SER A CA 1
ATOM 691 C C . SER A 1 91 ? -14.568 -9.494 12.438 1.00 96.06 91 SER A C 1
ATOM 693 O O . SER A 1 91 ? -13.894 -8.551 12.850 1.00 96.06 91 SER A O 1
ATOM 695 N N . LEU A 1 92 ? -15.243 -9.436 11.289 1.00 96.56 92 LEU A N 1
ATOM 696 C CA . LEU A 1 92 ? -15.259 -8.261 10.419 1.00 96.56 92 LEU A CA 1
ATOM 697 C C . LEU A 1 92 ? -16.583 -7.511 10.563 1.00 96.56 92 LEU A C 1
ATOM 699 O O . LEU A 1 92 ? -17.655 -8.062 10.322 1.00 96.56 92 LEU A O 1
ATOM 703 N N . HIS A 1 93 ? -16.505 -6.229 10.915 1.00 96.81 93 HIS A N 1
ATOM 704 C CA . HIS A 1 93 ? -17.669 -5.373 11.135 1.00 96.81 93 HIS A CA 1
ATOM 705 C C . HIS A 1 93 ? -17.753 -4.269 10.063 1.00 96.81 93 HIS A C 1
ATOM 707 O O . HIS A 1 93 ? -17.321 -3.140 10.277 1.00 96.81 93 HIS A O 1
ATOM 713 N N . PHE A 1 94 ? -18.330 -4.577 8.896 1.00 96.50 94 PHE A N 1
ATOM 714 C CA . PHE A 1 94 ? -18.533 -3.608 7.800 1.00 96.50 94 PHE A CA 1
ATOM 715 C C . PHE A 1 94 ? -19.732 -2.694 8.039 1.00 96.50 94 PHE A C 1
ATOM 717 O O . PHE A 1 94 ? -20.749 -3.172 8.523 1.00 96.50 94 PHE A O 1
ATOM 724 N N . ASN A 1 95 ? -19.688 -1.426 7.621 1.00 97.00 95 ASN A N 1
ATOM 725 C CA . ASN A 1 95 ? -20.698 -0.411 7.979 1.00 97.00 95 ASN A CA 1
ATOM 726 C C . ASN A 1 95 ? -20.751 -0.132 9.496 1.00 97.00 95 ASN A C 1
ATOM 728 O O . ASN A 1 95 ? -21.804 0.176 10.046 1.00 97.00 95 ASN A O 1
ATOM 732 N N . THR A 1 96 ? -19.612 -0.266 10.181 1.00 97.88 96 THR A N 1
ATOM 733 C CA . THR A 1 96 ? -19.430 0.118 11.585 1.00 97.88 96 THR A CA 1
ATOM 734 C C . THR A 1 96 ? -18.427 1.265 11.641 1.00 97.88 96 THR A C 1
ATOM 736 O O . THR A 1 96 ? -17.221 1.039 11.673 1.00 97.88 96 THR A O 1
ATOM 739 N N . ARG A 1 97 ? -18.907 2.510 11.633 1.00 97.00 97 ARG A N 1
ATOM 740 C CA . ARG A 1 97 ? -18.028 3.682 11.745 1.00 97.00 97 ARG A CA 1
ATOM 741 C C . ARG A 1 97 ? -17.490 3.800 13.169 1.00 97.00 97 ARG A C 1
ATOM 743 O O . ARG A 1 97 ? -18.289 3.778 14.105 1.00 97.00 97 ARG A O 1
ATOM 750 N N . VAL A 1 98 ? -16.177 3.964 13.328 1.00 97.00 98 VAL A N 1
ATOM 751 C CA . VAL A 1 98 ? -15.553 4.330 14.610 1.00 97.00 98 VAL A CA 1
ATOM 752 C C . VAL A 1 98 ? -15.855 5.797 14.907 1.00 97.00 98 VAL A C 1
ATOM 754 O O . VAL A 1 98 ? -15.694 6.656 14.042 1.00 97.00 98 VAL A O 1
ATOM 757 N N . THR A 1 99 ? -16.321 6.080 16.119 1.00 95.50 99 THR A N 1
ATOM 758 C CA . THR A 1 99 ? -16.705 7.427 16.574 1.00 95.50 99 THR A CA 1
ATOM 759 C C . THR A 1 99 ? -15.866 7.919 17.751 1.00 95.50 99 THR A C 1
ATOM 761 O O . THR A 1 99 ? -15.995 9.070 18.155 1.00 95.50 99 THR A O 1
ATOM 764 N N . GLY A 1 100 ? -14.998 7.067 18.299 1.00 95.44 100 GLY A N 1
ATOM 765 C CA . GLY A 1 100 ? -14.062 7.423 19.356 1.00 95.44 100 GLY A CA 1
ATOM 766 C C . GLY A 1 100 ? -13.643 6.209 20.171 1.00 95.44 100 GLY A C 1
ATOM 767 O O . GLY A 1 100 ? -13.807 5.064 19.748 1.00 95.44 100 GLY A O 1
ATOM 768 N N . PHE A 1 101 ? -13.143 6.467 21.374 1.00 96.94 101 PHE A N 1
ATOM 769 C CA . PHE A 1 101 ? -12.649 5.438 22.282 1.00 96.94 101 PHE A CA 1
ATOM 770 C C . PHE A 1 101 ? -13.206 5.649 23.685 1.00 96.94 101 PHE A C 1
ATOM 772 O O . PHE A 1 101 ? -13.520 6.770 24.096 1.00 96.94 101 PHE A O 1
ATOM 779 N N . ARG A 1 102 ? -13.339 4.553 24.424 1.00 96.38 102 ARG A N 1
ATOM 780 C CA . ARG A 1 102 ? -13.477 4.570 25.877 1.00 96.38 102 ARG A CA 1
ATOM 781 C C . ARG A 1 102 ? -12.125 4.174 26.456 1.00 96.38 102 ARG A C 1
ATOM 783 O O . ARG A 1 102 ? -11.551 3.174 26.030 1.00 96.38 102 ARG A O 1
ATOM 790 N N . HIS A 1 103 ? -11.612 4.967 27.384 1.00 93.94 103 HIS A N 1
ATOM 791 C CA . HIS A 1 103 ? -10.305 4.744 27.987 1.00 93.94 103 HIS A CA 1
ATOM 792 C C . HIS A 1 103 ? -10.333 5.090 29.476 1.00 93.94 103 HIS A C 1
ATOM 794 O O . HIS A 1 103 ? -11.113 5.943 29.905 1.00 93.94 103 HIS A O 1
ATOM 800 N N . ALA A 1 104 ? -9.477 4.424 30.244 1.00 93.25 104 ALA A N 1
ATOM 801 C CA . ALA A 1 104 ? -9.209 4.716 31.643 1.00 93.25 104 ALA A CA 1
ATOM 802 C C . ALA A 1 104 ? -7.734 5.109 31.771 1.00 93.25 104 ALA A C 1
ATOM 804 O O . ALA A 1 104 ? -6.831 4.317 31.485 1.00 93.25 104 ALA A O 1
ATOM 805 N N . GLY A 1 105 ? -7.480 6.370 32.130 1.00 90.38 105 GLY A N 1
ATOM 806 C CA . GLY A 1 105 ? -6.137 6.947 32.048 1.00 90.38 105 GLY A CA 1
ATOM 807 C C . GLY A 1 105 ? -5.568 6.806 30.632 1.00 90.38 105 GLY A C 1
ATOM 808 O O . GLY A 1 105 ? -6.193 7.249 29.666 1.00 90.38 105 GLY A O 1
ATOM 809 N N . ASN A 1 106 ? -4.417 6.137 30.525 1.00 90.25 106 ASN A N 1
ATOM 810 C CA . ASN A 1 106 ? -3.685 5.927 29.270 1.00 90.25 106 ASN A CA 1
ATOM 811 C C . ASN A 1 106 ? -4.041 4.613 28.547 1.00 90.25 106 ASN A C 1
ATOM 813 O O . ASN A 1 106 ? -3.384 4.265 27.568 1.00 90.25 106 ASN A O 1
ATOM 817 N N . THR A 1 107 ? -5.055 3.876 29.013 1.00 94.25 107 THR A N 1
ATOM 818 C CA . THR A 1 107 ? -5.428 2.570 28.448 1.00 94.25 107 THR A CA 1
ATOM 819 C C . THR A 1 107 ? -6.770 2.653 27.739 1.00 94.25 107 THR A C 1
ATOM 821 O O . THR A 1 107 ? -7.777 2.989 28.361 1.00 94.25 107 THR A O 1
ATOM 824 N N . ILE A 1 108 ? -6.805 2.319 26.446 1.00 96.19 108 ILE A N 1
ATOM 825 C CA . ILE A 1 108 ? -8.059 2.153 25.700 1.00 96.19 108 ILE A CA 1
ATOM 826 C C . ILE A 1 108 ? -8.696 0.820 26.098 1.00 96.19 108 ILE A C 1
ATOM 828 O O . ILE A 1 108 ? -8.064 -0.224 25.990 1.00 96.19 108 ILE A O 1
ATOM 832 N N . GLU A 1 109 ? -9.961 0.866 26.508 1.00 97.50 109 GLU A N 1
ATOM 833 C CA . GLU A 1 109 ? -10.729 -0.304 26.951 1.00 97.50 109 GLU A CA 1
ATOM 834 C C . GLU A 1 109 ? -11.840 -0.697 25.965 1.00 97.50 109 GLU A C 1
ATOM 836 O O . GLU A 1 109 ? -12.349 -1.819 26.010 1.00 97.50 109 GLU A O 1
ATOM 841 N N . ALA A 1 110 ? -12.260 0.222 25.089 1.00 98.06 110 ALA A N 1
ATOM 842 C CA . ALA A 1 110 ? -13.204 -0.073 24.016 1.00 98.06 110 ALA A CA 1
ATOM 843 C C . ALA A 1 110 ? -13.106 0.919 22.854 1.00 98.06 110 ALA A C 1
ATOM 845 O O . ALA A 1 110 ? -12.786 2.100 23.030 1.00 98.06 110 ALA A O 1
ATOM 846 N N . VAL A 1 111 ? -13.489 0.450 21.669 1.00 97.81 111 VAL A N 1
ATOM 847 C CA . VAL A 1 111 ? -13.752 1.292 20.500 1.00 97.81 111 VAL A CA 1
ATOM 848 C C . VAL A 1 111 ? -15.234 1.651 20.482 1.00 97.81 111 VAL A C 1
ATOM 850 O O . VAL A 1 111 ? -16.095 0.770 20.482 1.00 97.81 111 VAL A O 1
ATOM 853 N N . LYS A 1 112 ? -15.547 2.947 20.450 1.00 97.69 112 LYS A N 1
ATOM 854 C CA . LYS A 1 112 ? -16.917 3.434 20.261 1.00 97.69 112 LYS A CA 1
ATOM 855 C C . LYS A 1 112 ? -17.238 3.419 18.779 1.00 97.69 112 LYS A C 1
ATOM 857 O O . LYS A 1 112 ? -16.452 3.903 17.961 1.00 97.69 112 LYS A O 1
ATOM 862 N N . THR A 1 113 ? -18.395 2.874 18.428 1.00 98.00 113 THR A N 1
ATOM 863 C CA . THR A 1 113 ? -18.826 2.794 17.037 1.00 98.00 113 THR A CA 1
ATOM 864 C C . THR A 1 113 ? -20.276 3.221 16.867 1.00 98.00 113 THR A C 1
ATOM 866 O O . THR A 1 113 ? -21.057 3.237 17.816 1.00 98.00 113 THR A O 1
ATOM 869 N N . SER A 1 114 ? -20.672 3.483 15.621 1.00 98.00 114 SER A N 1
ATOM 870 C CA . SER A 1 114 ? -22.072 3.710 15.224 1.00 98.00 114 SER A CA 1
ATOM 871 C C . SER A 1 114 ? -23.041 2.569 15.581 1.00 98.00 114 SER A C 1
ATOM 873 O O . SER A 1 114 ? -24.248 2.755 15.477 1.00 98.00 114 SER A O 1
ATOM 875 N N . ARG A 1 115 ? -22.540 1.389 15.977 1.00 98.00 115 ARG A N 1
ATOM 876 C CA . ARG A 1 115 ? -23.350 0.209 16.326 1.00 98.00 115 ARG A CA 1
ATOM 877 C C . ARG A 1 115 ? -23.117 -0.287 17.754 1.00 98.00 115 ARG A C 1
ATOM 879 O O . ARG A 1 115 ? -23.427 -1.431 18.060 1.00 98.00 115 ARG A O 1
ATOM 886 N N . GLY A 1 116 ? -22.584 0.579 18.614 1.00 97.75 116 GLY A N 1
ATOM 887 C CA . GLY A 1 116 ? -22.271 0.270 20.007 1.00 97.75 116 GLY A CA 1
ATOM 888 C C . GLY A 1 116 ? -20.771 0.182 20.276 1.00 97.75 116 GLY A C 1
ATOM 889 O O . GLY A 1 116 ? -19.940 0.376 19.383 1.00 97.75 116 GLY A O 1
ATOM 890 N N . GLU A 1 117 ? -20.421 -0.065 21.533 1.00 98.00 117 GLU A N 1
ATOM 891 C CA . GLU A 1 117 ? -19.028 -0.218 21.947 1.00 98.00 117 GLU A CA 1
ATOM 892 C C . GLU A 1 117 ? -18.530 -1.643 21.707 1.00 98.00 117 GLU A C 1
ATOM 894 O O . GLU A 1 117 ? -19.251 -2.616 21.928 1.00 98.00 117 GLU A O 1
ATOM 899 N N . ILE A 1 118 ? -17.273 -1.757 21.285 1.00 98.19 118 ILE A N 1
ATOM 900 C CA . ILE A 1 118 ? -16.566 -3.029 21.154 1.00 98.19 118 ILE A CA 1
ATOM 901 C C . ILE A 1 118 ? -15.412 -3.015 22.165 1.00 98.19 118 ILE A C 1
ATOM 903 O O . ILE A 1 118 ? -14.449 -2.270 21.953 1.00 98.19 118 ILE A O 1
ATOM 907 N N . PRO A 1 119 ? -15.495 -3.786 23.268 1.00 98.12 119 PRO A N 1
ATOM 908 C CA . PRO A 1 119 ? -14.409 -3.904 24.235 1.00 98.12 119 PRO A CA 1
ATOM 909 C C . PRO A 1 119 ? -13.136 -4.458 23.593 1.00 98.12 119 PRO A C 1
ATOM 911 O O . PRO A 1 119 ? -13.191 -5.375 22.774 1.00 98.12 119 PRO A O 1
ATOM 914 N N . CYS A 1 120 ? -11.985 -3.915 23.975 1.00 97.06 120 CYS A N 1
ATOM 915 C CA . CYS A 1 120 ? -10.693 -4.334 23.444 1.00 97.06 120 CYS A CA 1
ATOM 916 C C . CYS A 1 120 ? -9.571 -4.091 24.457 1.00 97.06 120 CYS A C 1
ATOM 918 O O . CYS A 1 120 ? -9.629 -3.148 25.238 1.00 97.06 120 CYS A O 1
ATOM 920 N N . ALA A 1 121 ? -8.517 -4.905 24.389 1.00 95.50 121 ALA A N 1
ATOM 921 C CA . ALA A 1 121 ? -7.288 -4.693 25.162 1.00 95.50 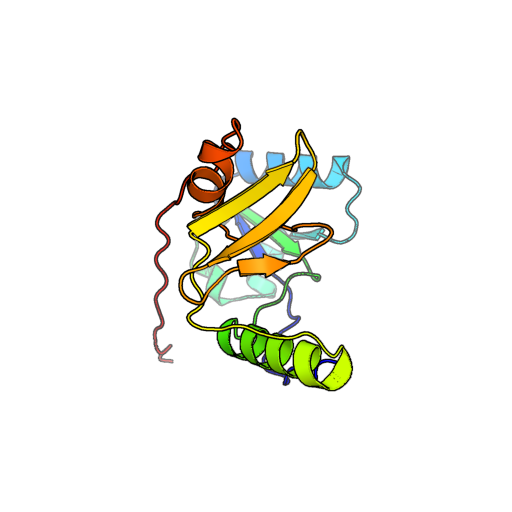121 ALA A CA 1
ATOM 922 C C . ALA A 1 121 ? -6.266 -3.798 24.433 1.00 95.50 121 ALA A C 1
ATOM 924 O O . ALA A 1 121 ? -5.271 -3.379 25.014 1.00 95.50 121 ALA A O 1
ATOM 925 N N . GLY A 1 122 ? -6.488 -3.531 23.146 1.00 94.94 122 GLY A N 1
ATOM 926 C CA . GLY A 1 122 ? -5.602 -2.730 22.315 1.00 94.94 122 GLY A CA 1
ATOM 927 C C . GLY A 1 122 ? -6.254 -2.384 20.984 1.00 94.94 122 GLY A C 1
ATOM 928 O O . GLY A 1 122 ? -7.203 -3.041 20.551 1.00 94.94 122 GLY A O 1
ATOM 929 N N . VAL A 1 123 ? -5.735 -1.339 20.344 1.00 96.19 123 VAL A N 1
ATOM 930 C CA . VAL A 1 123 ? -6.241 -0.822 19.070 1.00 96.19 123 VAL A CA 1
ATOM 931 C C . VAL A 1 123 ? -5.072 -0.609 18.118 1.00 96.19 123 VAL A C 1
ATOM 933 O O . VAL A 1 123 ? -4.092 0.043 18.469 1.00 96.19 123 VAL A O 1
ATOM 936 N N . ILE A 1 124 ? -5.207 -1.120 16.895 1.00 96.50 124 ILE A N 1
ATOM 937 C CA . ILE A 1 124 ? -4.323 -0.795 15.774 1.00 96.50 124 ILE A CA 1
ATOM 938 C C . ILE A 1 124 ? -5.110 0.100 14.821 1.00 96.50 124 ILE A C 1
ATOM 940 O O . ILE A 1 124 ? -6.179 -0.279 14.343 1.00 96.50 124 ILE A O 1
ATOM 944 N N . LEU A 1 125 ? -4.581 1.291 14.542 1.00 95.31 125 LEU A N 1
ATOM 945 C CA . LEU A 1 125 ? -5.181 2.218 13.588 1.00 95.31 125 LEU A CA 1
ATOM 946 C C . LEU A 1 125 ? -4.596 1.987 12.196 1.00 95.31 125 LEU A C 1
ATOM 948 O O . LEU A 1 125 ? -3.423 2.250 11.950 1.00 95.31 125 LEU A O 1
ATOM 952 N N . ALA A 1 126 ? -5.446 1.521 11.284 1.00 96.38 126 ALA A N 1
ATOM 953 C CA . ALA A 1 126 ? -5.155 1.359 9.859 1.00 96.38 126 ALA A CA 1
ATOM 954 C C . ALA A 1 126 ? -6.165 2.147 8.996 1.00 96.38 126 ALA A C 1
ATOM 956 O O . ALA A 1 126 ? -6.580 1.707 7.929 1.00 96.38 126 ALA A O 1
ATOM 957 N N . SER A 1 127 ? -6.598 3.314 9.486 1.00 95.75 127 SER A N 1
ATOM 958 C CA . SER A 1 127 ? -7.688 4.144 8.939 1.00 95.75 127 SER A CA 1
ATOM 959 C C . SER A 1 127 ? -7.263 5.130 7.841 1.00 95.75 127 SER A C 1
ATOM 961 O O . SER A 1 127 ? -8.023 6.025 7.474 1.00 95.75 127 SER A O 1
ATOM 963 N N . GLY A 1 128 ? -6.037 5.009 7.325 1.00 95.31 128 GLY A N 1
ATOM 964 C CA . GLY A 1 128 ? -5.522 5.878 6.267 1.00 95.31 128 GLY A CA 1
ATOM 965 C C . GLY A 1 128 ? -5.667 7.364 6.610 1.00 95.31 128 GLY A C 1
ATOM 966 O O . GLY A 1 128 ? -5.218 7.816 7.664 1.00 95.31 128 GLY A O 1
ATOM 967 N N . VAL A 1 129 ? -6.320 8.116 5.726 1.00 96.06 129 VAL A N 1
ATOM 968 C CA . VAL A 1 129 ? -6.479 9.577 5.832 1.00 96.06 129 VAL A CA 1
ATOM 969 C C . VAL A 1 129 ? -7.422 10.029 6.950 1.00 96.06 129 VAL A C 1
ATOM 971 O O . VAL A 1 129 ? -7.345 11.182 7.350 1.00 96.06 129 VAL A O 1
ATOM 974 N N . GLU A 1 130 ? -8.266 9.144 7.493 1.00 95.25 130 GLU A N 1
ATOM 975 C CA . GLU A 1 130 ? -9.137 9.464 8.638 1.00 95.25 130 GLU A CA 1
ATOM 976 C C . GLU A 1 130 ? -8.401 9.350 9.988 1.00 95.25 130 GLU A C 1
ATOM 978 O O . GLU A 1 130 ? -8.921 9.766 11.023 1.00 95.25 130 GLU A O 1
ATOM 983 N N . THR A 1 131 ? -7.175 8.810 9.999 1.00 96.50 131 THR A N 1
ATOM 984 C CA . THR A 1 131 ? -6.390 8.594 11.229 1.00 96.50 131 THR A CA 1
ATOM 985 C C . THR A 1 131 ? -6.222 9.862 12.077 1.00 96.50 131 THR A C 1
ATOM 987 O O . THR A 1 131 ? -6.477 9.774 13.276 1.00 96.50 131 THR A O 1
ATOM 990 N N . PRO A 1 132 ? -5.862 11.041 11.521 1.00 95.94 132 PRO A N 1
ATOM 991 C CA . PRO A 1 132 ? -5.713 12.265 12.313 1.00 95.94 132 PRO A CA 1
ATOM 992 C C . PRO A 1 132 ? -6.979 12.680 13.065 1.00 95.94 132 PRO A C 1
ATOM 994 O O . PRO A 1 132 ? -6.889 13.159 14.193 1.00 95.94 132 PRO A O 1
ATOM 997 N N . ASP A 1 133 ? -8.150 12.491 12.461 1.00 94.25 133 ASP A N 1
ATOM 998 C CA . ASP A 1 133 ? -9.421 12.893 13.064 1.00 94.25 133 ASP A CA 1
ATOM 999 C C . ASP A 1 133 ? -9.856 11.896 14.147 1.00 94.25 133 ASP A C 1
ATOM 1001 O O . ASP A 1 133 ? -10.394 12.294 15.178 1.00 94.25 133 ASP A O 1
ATOM 1005 N N . ILE A 1 134 ? -9.545 10.608 13.962 1.00 95.19 134 ILE A N 1
ATOM 1006 C CA . ILE A 1 134 ? -9.772 9.556 14.964 1.00 95.19 134 ILE A CA 1
ATOM 1007 C C . ILE A 1 134 ? -8.870 9.746 16.192 1.00 95.19 134 ILE A C 1
ATOM 1009 O O . ILE A 1 134 ? -9.314 9.511 17.317 1.00 95.19 134 ILE A O 1
ATOM 1013 N N . THR A 1 135 ? -7.613 10.161 16.006 1.00 94.62 135 THR A N 1
ATOM 1014 C CA . THR A 1 135 ? -6.652 10.310 17.112 1.00 94.62 135 THR A CA 1
ATOM 1015 C C . THR A 1 135 ? -6.719 11.666 17.801 1.00 94.62 135 THR A C 1
ATOM 1017 O O . THR A 1 135 ? -6.316 11.761 18.956 1.00 94.62 135 THR A O 1
ATOM 1020 N N . SER A 1 136 ? -7.236 12.712 17.146 1.00 94.12 136 SER A N 1
ATOM 1021 C CA . SER A 1 136 ? -7.272 14.065 17.720 1.00 94.12 136 SER A CA 1
ATOM 1022 C C . SER A 1 136 ? -7.923 14.131 19.114 1.00 94.12 136 SER A C 1
ATOM 1024 O O . SER A 1 136 ? -7.364 14.814 19.974 1.00 94.12 136 SER A O 1
ATOM 1026 N N . PRO A 1 137 ? -9.037 13.424 19.405 1.00 91.62 137 PRO A N 1
ATOM 1027 C CA . PRO A 1 137 ? -9.616 13.388 20.752 1.00 91.62 137 PRO A CA 1
ATOM 1028 C C . PRO A 1 137 ? -8.736 12.692 21.801 1.00 91.62 137 PRO A C 1
ATOM 1030 O O . PRO A 1 137 ? -8.936 12.904 22.991 1.00 91.62 137 PRO A O 1
ATOM 1033 N N . LEU A 1 138 ? -7.761 11.879 21.377 1.00 91.81 138 LEU A N 1
ATOM 1034 C CA . LEU A 1 138 ? -6.757 11.250 22.245 1.00 91.81 138 LEU A CA 1
ATOM 1035 C C . LEU A 1 138 ? -5.563 12.178 22.534 1.00 91.81 138 LEU A C 1
ATOM 1037 O O . LEU A 1 138 ? -4.606 11.761 23.182 1.00 91.81 138 LEU A O 1
ATOM 1041 N N . GLY A 1 139 ? -5.589 13.422 22.043 1.00 92.94 139 GLY A N 1
ATOM 1042 C CA . GLY A 1 139 ? -4.560 14.427 22.312 1.00 92.94 139 GLY A CA 1
ATOM 1043 C C . GLY A 1 139 ? -3.370 14.410 21.350 1.00 92.94 139 GLY A C 1
ATOM 1044 O O . GLY A 1 139 ? -2.399 15.123 21.590 1.00 92.94 139 GLY A O 1
ATOM 1045 N N . PHE A 1 140 ? -3.424 13.644 20.254 1.00 93.69 140 PHE A N 1
ATOM 1046 C CA . PHE A 1 140 ? -2.379 13.669 19.227 1.00 93.69 140 PHE A CA 1
ATOM 1047 C C . PHE A 1 140 ? -2.943 13.580 17.809 1.00 93.69 140 PHE A C 1
ATOM 1049 O O . PHE A 1 140 ? -4.009 13.016 17.557 1.00 93.69 140 PHE A O 1
ATOM 1056 N N . ARG A 1 141 ? -2.198 14.131 16.849 1.00 96.19 141 ARG A N 1
ATOM 1057 C CA . ARG A 1 141 ? -2.633 14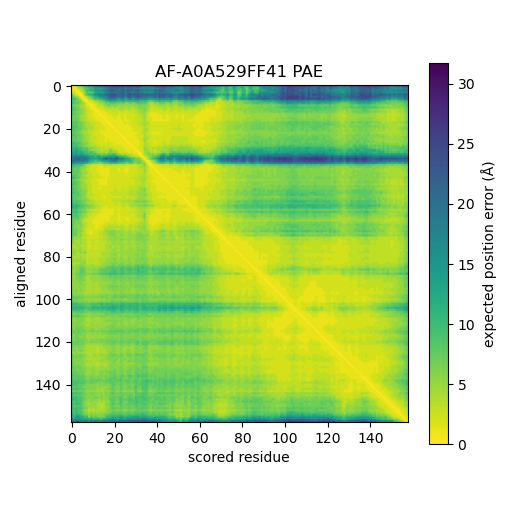.221 15.455 1.00 96.19 141 ARG A CA 1
ATOM 1058 C C . ARG A 1 141 ? -1.458 13.967 14.505 1.00 96.19 141 ARG A C 1
ATOM 1060 O O . ARG A 1 141 ? -0.621 14.852 14.350 1.00 96.19 141 ARG A O 1
ATOM 1067 N N . PRO A 1 142 ? -1.359 12.773 13.894 1.00 95.56 142 PRO A N 1
ATOM 1068 C CA . PRO A 1 142 ? -0.298 12.459 12.942 1.00 95.56 142 PRO A CA 1
ATOM 1069 C C . PRO A 1 142 ? -0.305 13.381 11.717 1.00 95.56 142 PRO A C 1
ATOM 1071 O O . PRO A 1 142 ? -1.367 13.785 11.239 1.00 95.56 142 PRO A O 1
ATOM 1074 N N . ASN A 1 143 ? 0.882 13.644 11.165 1.00 96.19 143 ASN A N 1
ATOM 1075 C CA . ASN A 1 143 ? 1.072 14.442 9.950 1.00 96.19 143 ASN A CA 1
ATOM 1076 C C . ASN A 1 143 ? 0.702 13.636 8.694 1.00 96.19 143 ASN A C 1
ATOM 1078 O O . ASN A 1 143 ? 1.566 13.225 7.922 1.00 96.19 143 ASN A O 1
ATOM 1082 N N . ILE A 1 144 ? -0.595 13.389 8.511 1.00 96.19 144 ILE A N 1
ATOM 1083 C CA . ILE A 1 144 ? -1.167 12.691 7.356 1.00 96.19 144 ILE A CA 1
ATOM 1084 C C . ILE A 1 144 ? -2.087 13.666 6.625 1.00 96.19 144 ILE A C 1
ATOM 1086 O O . ILE A 1 144 ? -2.983 14.253 7.230 1.00 96.19 144 ILE A O 1
ATOM 1090 N N . TYR A 1 145 ? -1.876 13.825 5.320 1.00 93.44 145 TYR A N 1
ATOM 1091 C CA . TYR A 1 145 ? -2.673 14.706 4.472 1.00 93.44 145 TYR A CA 1
ATOM 1092 C C . TYR A 1 145 ? -3.092 13.974 3.187 1.00 93.44 145 TYR A C 1
ATOM 1094 O O . TYR A 1 145 ? -2.233 13.382 2.528 1.00 93.44 145 TYR A O 1
ATOM 1102 N N . PRO A 1 146 ? -4.387 13.983 2.814 1.00 94.56 146 PRO A N 1
ATOM 1103 C CA . PRO A 1 146 ? -4.853 13.340 1.593 1.00 94.56 146 PRO A CA 1
ATOM 1104 C C . PRO A 1 146 ? -4.397 14.115 0.354 1.00 94.56 146 PRO A C 1
ATOM 1106 O O . PRO A 1 146 ? -4.597 15.323 0.250 1.00 94.56 146 PRO A O 1
ATOM 1109 N N . VAL A 1 147 ? -3.860 13.404 -0.634 1.00 94.19 147 VAL A N 1
ATOM 1110 C CA . VAL A 1 147 ? -3.568 13.956 -1.963 1.00 94.19 147 VAL A CA 1
ATOM 1111 C C . VAL A 1 147 ? -4.514 13.365 -3.000 1.00 94.19 147 VAL A C 1
ATOM 1113 O O . VAL A 1 147 ? -4.976 12.231 -2.866 1.00 94.19 147 VAL A O 1
ATOM 1116 N N . LYS A 1 148 ? -4.819 14.137 -4.045 1.00 94.06 148 LYS A N 1
ATOM 1117 C CA . LYS A 1 148 ? -5.637 13.652 -5.160 1.00 94.06 148 LYS A CA 1
ATOM 1118 C C . LYS A 1 148 ? -4.769 12.851 -6.125 1.00 94.06 148 LYS A C 1
ATOM 1120 O O . LYS A 1 148 ? -3.766 13.361 -6.614 1.00 94.06 148 LYS A O 1
ATOM 1125 N N . GLY A 1 149 ? -5.197 11.630 -6.423 1.00 91.69 149 GLY A N 1
ATOM 1126 C CA . GLY A 1 149 ? -4.680 10.817 -7.518 1.00 91.69 149 GLY A CA 1
ATOM 1127 C C . GLY A 1 149 ? -5.763 10.616 -8.571 1.00 91.69 149 GLY A C 1
ATOM 1128 O O . GLY A 1 149 ? -6.936 10.471 -8.230 1.00 91.69 149 GLY A O 1
ATOM 1129 N N . TYR A 1 150 ? -5.370 10.605 -9.841 1.00 93.50 150 TYR A N 1
ATOM 1130 C CA . TYR A 1 150 ? -6.251 10.265 -10.954 1.00 93.50 150 TYR A CA 1
ATOM 1131 C C . TYR A 1 150 ? -5.673 9.051 -11.671 1.00 93.50 150 TYR A C 1
ATOM 1133 O O . TYR A 1 150 ? -4.470 8.992 -11.924 1.00 93.50 150 TYR A O 1
ATOM 1141 N N . SER A 1 151 ? -6.530 8.096 -12.007 1.00 90.62 151 SER A N 1
ATOM 1142 C CA . SER A 1 151 ? -6.204 6.971 -12.874 1.00 90.62 151 SER A CA 1
ATOM 1143 C C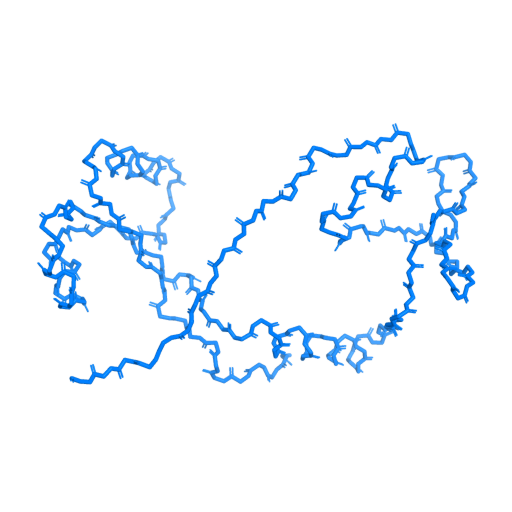 . SER A 1 151 ? -7.218 6.921 -14.009 1.00 90.62 151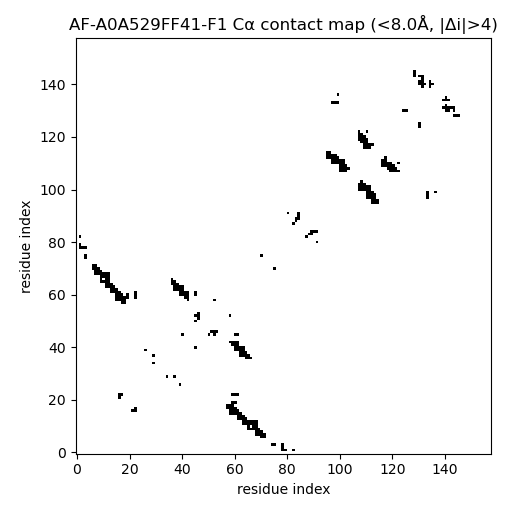 SER A C 1
ATOM 1145 O O . SER A 1 151 ? -8.365 7.344 -13.860 1.00 90.62 151 SER A O 1
ATOM 1147 N N . GLY A 1 152 ? -6.782 6.434 -15.165 1.00 91.56 152 GLY A N 1
ATOM 1148 C CA . GLY A 1 152 ? -7.658 6.189 -16.300 1.00 91.56 152 GLY A CA 1
ATOM 1149 C C . GLY A 1 152 ? -7.395 4.809 -16.875 1.00 91.56 152 GLY A C 1
ATOM 1150 O O . GLY A 1 152 ? -6.323 4.231 -16.693 1.00 91.56 152 GLY A O 1
ATOM 1151 N N . THR A 1 153 ? -8.407 4.257 -17.529 1.00 90.94 153 THR A N 1
ATOM 1152 C CA . THR A 1 153 ? -8.340 2.963 -18.204 1.00 90.94 153 THR A CA 1
ATOM 1153 C C . THR A 1 153 ? -8.770 3.175 -19.641 1.00 90.94 153 THR A C 1
ATOM 1155 O O . THR A 1 153 ? -9.839 3.728 -19.896 1.00 90.94 153 THR A O 1
ATOM 1158 N N . TRP A 1 154 ? -7.929 2.745 -20.574 1.00 92.88 154 TRP A N 1
ATOM 1159 C CA . TRP A 1 154 ? -8.173 2.864 -22.004 1.00 92.88 154 TRP A CA 1
ATOM 1160 C C . TRP A 1 154 ? -7.989 1.508 -22.663 1.00 92.88 154 TRP A C 1
ATOM 1162 O O . TRP A 1 154 ? -7.136 0.718 -22.260 1.00 92.88 154 TRP A O 1
ATOM 1172 N N . THR A 1 155 ? -8.776 1.253 -23.702 1.00 92.81 155 THR A N 1
ATOM 1173 C CA . THR A 1 155 ? -8.518 0.140 -24.612 1.00 92.81 155 THR A CA 1
ATOM 1174 C C . THR A 1 155 ? -7.368 0.535 -25.527 1.00 92.81 155 THR A C 1
ATOM 1176 O O . THR A 1 155 ? -7.468 1.530 -26.247 1.00 92.81 155 THR A O 1
ATOM 1179 N N . VAL A 1 156 ? -6.284 -0.236 -25.494 1.00 85.00 156 VAL A N 1
ATOM 1180 C CA . VAL A 1 156 ? -5.199 -0.103 -26.469 1.00 85.00 156 VAL A CA 1
ATOM 1181 C C . VAL A 1 156 ? -5.716 -0.650 -27.796 1.00 85.00 156 VAL A C 1
ATOM 1183 O O . VAL A 1 156 ? -6.260 -1.752 -27.835 1.00 85.00 156 VAL A O 1
ATOM 1186 N N . LYS A 1 157 ? -5.621 0.156 -28.852 1.00 84.12 157 LYS A N 1
ATOM 1187 C CA . LYS A 1 157 ? -5.882 -0.276 -30.225 1.00 84.12 157 LYS A CA 1
ATOM 1188 C C . LYS A 1 157 ? -4.537 -0.573 -30.874 1.00 84.12 157 LYS A C 1
ATOM 1190 O O . LYS A 1 157 ? -3.586 0.162 -30.600 1.00 84.12 157 LYS A O 1
ATOM 1195 N N . ASP A 1 158 ? -4.497 -1.626 -31.679 1.00 71.94 158 ASP A N 1
ATOM 1196 C CA . ASP A 1 158 ? -3.359 -1.926 -32.551 1.00 71.94 158 ASP A CA 1
ATOM 1197 C C . ASP A 1 158 ? -3.150 -0.817 -33.597 1.00 71.94 158 ASP A C 1
ATOM 1199 O O . ASP A 1 158 ? -4.162 -0.204 -34.028 1.00 71.94 158 ASP A O 1
#

Foldseek 3Di:
DLCADPQKALQWDKFWDLDPVVLVVVVVVCVVVVPPQKDWFAPVRVCVVPVVCVPPPSTGTIITGSRDIDGDPVSVVVSVVVCCCPPVVDDDDPPWAFPAFDADVLFTQWTQTPVGTDGDRDDDDPPAQCVQVHCVVVVDGDPHDDDDDDDDDDDDDD

Solvent-accessible surface area (backbone atoms only — not comparable to full-atom values): 9900 Å² total; per-residue (Å²): 133,71,80,73,64,87,65,54,40,72,82,29,42,80,48,81,26,61,48,64,69,61,44,53,50,51,51,58,49,44,64,72,68,64,52,88,64,57,46,83,34,48,43,66,57,47,27,76,74,41,62,78,54,65,78,47,85,56,56,55,28,34,38,37,31,62,84,36,66,49,60,58,67,67,58,52,51,52,39,50,53,51,43,38,37,74,78,65,69,45,88,82,70,81,96,52,50,76,76,46,72,42,62,63,88,94,40,56,46,24,45,30,33,80,82,49,75,45,76,38,90,70,85,85,89,83,57,69,74,52,38,36,70,64,34,42,86,76,75,45,64,64,100,67,79,86,76,92,81,86,87,86,87,77,84,85,75,134

Sequence (158 aa):
DMDLPKETRHQGGLYLFQDRSQFNTHVASIERQGNGSIEVLSRGALIAREPALSILPKLVGGLFSAADSVGDCRLFSQRTAAYLNQACKVSLHFNTRVTGFRHAGNTIEAVKTSRGEIPCAGVILASGVETPDITSPLGFRPNIYPVKGYSGTWTVKD

Secondary structure (DSSP, 8-state):
-----TTSB-S-EEEEES-HHHHHHHHHHHHHHT-TTEEEEEHHHHHHH-GGGGG-TT--EEEEETT--B--HHHHHHHHHHHHHHTT-PPP-TT--EEEEEEETTEEEEEEEBTEEEE-S------GGGHHHHHGGGT---------------PPP-

Radius of gyration: 22.71 Å; Cα contacts (8 Å, |Δi|>4): 186; chains: 1; bounding box: 48×34×65 Å